Protein AF-A0A529HZI4-F1 (afdb_monomer_lite)

pLDDT: mean 88.05, std 11.91, range [46.12, 97.62]

Foldseek 3Di:
DDPVPDPFKAKAKWKWKFFQVVLDTHTDDDFFDADACVAPVPQHPHGHDGHHDDPCVVVPVVVSVVVSVVQVVVCVVVVHGMDTDMDMDMGGDDDVVRDTDPDPVPDGDPPDPDDDDFDQDDDPDDDPKDWDADPVRHGDDIDDDHDGGD

Structure (mmCIF, N/CA/C/O backbone):
data_AF-A0A529HZI4-F1
#
_entry.id   AF-A0A529HZI4-F1
#
loop_
_atom_site.group_PDB
_atom_site.id
_atom_site.type_symbol
_atom_site.label_atom_id
_atom_site.label_alt_id
_atom_site.label_comp_id
_atom_site.label_asym_id
_atom_site.label_entity_id
_atom_site.label_seq_id
_atom_site.pdbx_PDB_ins_code
_atom_site.Cartn_x
_atom_site.Cartn_y
_atom_site.Cartn_z
_atom_site.occupancy
_atom_site.B_iso_or_equiv
_atom_site.auth_seq_id
_atom_site.auth_comp_id
_atom_site.auth_asym_id
_atom_site.auth_atom_id
_atom_site.pdbx_PDB_model_num
ATOM 1 N N . TYR A 1 1 ? -3.452 -12.064 12.270 1.00 46.12 1 TYR A N 1
ATOM 2 C CA . TYR A 1 1 ? -4.113 -11.443 13.435 1.00 46.12 1 TYR A CA 1
ATOM 3 C C . TYR A 1 1 ? -3.145 -10.516 14.146 1.00 46.12 1 TYR A C 1
ATOM 5 O O . TYR A 1 1 ? -1.945 -10.777 14.118 1.00 46.12 1 TYR A O 1
ATOM 13 N N . MET A 1 2 ? -3.642 -9.409 14.696 1.00 54.19 2 MET A N 1
ATOM 14 C CA . MET A 1 2 ? -2.834 -8.474 15.484 1.00 54.19 2 MET A CA 1
ATOM 15 C C . MET A 1 2 ? -2.404 -9.139 16.802 1.00 54.19 2 MET A C 1
ATOM 17 O O . MET A 1 2 ? -3.103 -10.018 17.304 1.00 54.19 2 MET A O 1
ATOM 21 N N . ARG A 1 3 ? -1.257 -8.736 17.365 1.00 55.00 3 ARG A N 1
ATOM 22 C CA . ARG A 1 3 ? -0.766 -9.288 18.645 1.00 55.00 3 ARG A CA 1
ATOM 23 C C . ARG A 1 3 ? -1.668 -8.939 19.840 1.00 55.00 3 ARG A C 1
ATOM 25 O O . ARG A 1 3 ? -1.556 -9.587 20.870 1.00 55.00 3 ARG A O 1
ATOM 32 N N . ASP A 1 4 ? -2.556 -7.956 19.693 1.00 60.88 4 ASP A N 1
ATOM 33 C CA . ASP A 1 4 ? -3.530 -7.527 20.706 1.00 60.88 4 ASP A CA 1
ATOM 34 C C . ASP A 1 4 ? -4.852 -8.323 20.669 1.00 60.88 4 ASP A C 1
ATOM 36 O O . ASP A 1 4 ? -5.763 -8.026 21.436 1.00 60.88 4 ASP A O 1
ATOM 40 N N . GLY A 1 5 ? -4.992 -9.313 19.775 1.00 60.75 5 GLY A N 1
ATOM 41 C CA . GLY A 1 5 ? -6.238 -10.073 19.608 1.00 60.75 5 GLY A CA 1
ATOM 42 C C . GLY A 1 5 ? -7.373 -9.282 18.943 1.00 60.75 5 GLY A C 1
ATOM 43 O O . GLY A 1 5 ? -8.492 -9.783 18.841 1.00 60.75 5 GLY A O 1
ATOM 44 N N . GLY A 1 6 ? -7.103 -8.067 18.458 1.00 64.25 6 GLY A N 1
ATOM 45 C CA . GLY A 1 6 ? -8.088 -7.212 17.813 1.00 64.25 6 GLY A CA 1
ATOM 46 C C . GLY A 1 6 ? -8.629 -7.805 16.511 1.00 64.25 6 GLY A C 1
ATOM 47 O O . GLY A 1 6 ? -7.877 -8.196 15.615 1.00 64.25 6 GLY A O 1
ATOM 48 N N . THR A 1 7 ? -9.955 -7.816 16.374 1.00 69.81 7 THR A N 1
ATOM 49 C CA . THR A 1 7 ? -10.678 -8.251 15.163 1.00 69.81 7 THR A CA 1
ATOM 50 C C . THR A 1 7 ? -11.015 -7.089 14.223 1.00 69.81 7 THR A C 1
ATOM 52 O O . THR A 1 7 ? -11.727 -7.260 13.238 1.00 69.81 7 THR A O 1
ATOM 55 N N . TYR A 1 8 ? -10.478 -5.899 14.502 1.00 78.06 8 TYR A N 1
ATOM 56 C CA . TYR A 1 8 ? -10.779 -4.663 13.782 1.00 78.06 8 TYR A CA 1
ATOM 57 C C . TYR A 1 8 ? -9.953 -4.461 12.504 1.00 78.06 8 TYR A C 1
ATOM 59 O O . TYR A 1 8 ? -10.163 -3.469 11.815 1.00 78.06 8 TYR A O 1
ATOM 67 N N . ARG A 1 9 ? -9.003 -5.349 12.174 1.00 86.94 9 ARG A N 1
ATOM 68 C CA . ARG A 1 9 ? -8.109 -5.190 11.014 1.00 86.94 9 ARG A CA 1
ATOM 69 C C . ARG A 1 9 ? -8.049 -6.450 10.159 1.00 86.94 9 ARG A C 1
ATOM 71 O O . ARG A 1 9 ? -7.503 -7.470 10.574 1.00 86.94 9 ARG A O 1
ATOM 78 N N . TYR A 1 10 ? -8.526 -6.328 8.926 1.00 89.62 10 TYR A N 1
ATOM 79 C CA . TYR A 1 10 ? -8.443 -7.350 7.884 1.00 89.62 10 TYR A CA 1
ATOM 80 C C . TYR A 1 10 ? -7.394 -6.926 6.870 1.00 89.62 10 TYR A C 1
ATOM 82 O O . TYR A 1 10 ? -7.351 -5.754 6.500 1.00 89.62 10 TYR A O 1
ATOM 90 N N . ARG A 1 11 ? -6.536 -7.846 6.430 1.00 92.56 11 ARG A N 1
ATOM 91 C CA . ARG A 1 11 ? -5.505 -7.547 5.435 1.00 92.56 11 ARG A CA 1
ATOM 92 C C . ARG A 1 11 ? -5.086 -8.788 4.666 1.00 92.56 11 ARG A C 1
ATOM 94 O O . ARG A 1 11 ? -5.027 -9.873 5.241 1.00 92.56 11 ARG A O 1
ATOM 101 N N . ARG A 1 12 ? -4.736 -8.578 3.404 1.00 95.56 12 ARG A N 1
ATOM 102 C CA . ARG A 1 12 ? -4.026 -9.537 2.553 1.00 95.56 12 ARG A CA 1
ATOM 103 C C . ARG A 1 12 ? -2.672 -8.943 2.155 1.00 95.56 12 ARG A C 1
ATOM 105 O O . ARG A 1 12 ? -2.380 -7.783 2.467 1.00 95.56 12 ARG A O 1
ATOM 112 N N . TYR A 1 13 ? -1.819 -9.745 1.539 1.00 96.44 13 TYR A N 1
ATOM 113 C CA . TYR A 1 13 ? -0.520 -9.304 1.040 1.00 96.44 13 TYR A CA 1
ATOM 114 C C . TYR A 1 13 ? -0.080 -10.150 -0.142 1.00 96.44 13 TYR A C 1
ATOM 116 O O . TYR A 1 13 ? -0.113 -11.371 -0.058 1.00 96.44 13 TYR A O 1
ATOM 124 N N . SER A 1 14 ? 0.416 -9.504 -1.187 1.00 97.38 14 SER A N 1
ATOM 125 C CA . SER A 1 14 ? 1.261 -10.151 -2.189 1.00 97.38 14 SER A CA 1
ATOM 126 C C . SER A 1 14 ? 2.292 -9.153 -2.698 1.00 97.38 14 SER A C 1
ATOM 128 O O . SER A 1 14 ? 2.132 -7.938 -2.531 1.00 97.38 14 SER A O 1
ATOM 130 N N . ALA A 1 15 ? 3.360 -9.677 -3.291 1.00 97.31 15 ALA A N 1
ATOM 131 C CA . ALA A 1 15 ? 4.426 -8.876 -3.864 1.00 97.31 15 ALA A CA 1
ATOM 132 C C . ALA A 1 15 ? 4.487 -9.057 -5.380 1.00 97.31 15 ALA A C 1
ATOM 134 O O . ALA A 1 15 ? 4.175 -10.131 -5.893 1.00 97.31 15 ALA A O 1
ATOM 135 N N . PHE A 1 16 ? 4.908 -8.009 -6.073 1.00 97.56 16 PHE A N 1
ATOM 136 C CA . PHE A 1 16 ? 5.107 -7.991 -7.513 1.00 97.56 16 PHE A CA 1
ATOM 137 C C . PHE A 1 16 ? 6.501 -7.461 -7.831 1.00 97.56 16 PHE A C 1
ATOM 139 O O . PHE A 1 16 ? 7.041 -6.628 -7.103 1.00 97.56 16 PHE A O 1
ATOM 146 N N . GLU A 1 17 ? 7.058 -7.913 -8.942 1.00 97.25 17 GLU A N 1
ATOM 147 C CA . GLU A 1 17 ? 8.132 -7.214 -9.636 1.00 97.25 17 GLU A CA 1
ATOM 148 C C . GLU A 1 17 ? 7.551 -6.413 -10.793 1.00 97.25 17 GLU A C 1
ATOM 150 O O . GLU A 1 17 ? 6.618 -6.855 -11.463 1.00 97.25 17 GLU A O 1
ATOM 155 N N . TYR A 1 18 ? 8.118 -5.242 -11.035 1.00 96.69 18 TYR A N 1
ATOM 156 C CA . TYR A 1 18 ? 7.789 -4.406 -12.178 1.00 96.69 18 TYR A CA 1
ATOM 157 C C . TYR A 1 18 ? 9.079 -3.901 -12.819 1.00 96.69 18 TYR A C 1
ATOM 159 O O . TYR A 1 18 ? 9.988 -3.474 -12.109 1.00 96.69 18 TYR A O 1
ATOM 167 N N . ASP A 1 19 ? 9.147 -3.949 -14.147 1.00 95.19 19 ASP A N 1
ATOM 168 C CA . ASP A 1 19 ? 10.189 -3.306 -14.952 1.00 95.19 19 ASP A CA 1
ATOM 169 C C . ASP A 1 19 ? 9.493 -2.372 -15.946 1.00 95.19 19 ASP A C 1
ATOM 171 O O . ASP A 1 19 ? 8.684 -2.827 -16.758 1.00 95.19 19 ASP A O 1
ATOM 175 N N . ALA A 1 20 ? 9.784 -1.072 -15.872 1.00 93.25 20 ALA A N 1
ATOM 176 C CA . ALA A 1 20 ? 9.154 -0.059 -16.716 1.00 93.25 20 ALA A CA 1
ATOM 177 C C . ALA A 1 20 ? 9.474 -0.233 -18.208 1.00 93.25 20 ALA A C 1
ATOM 179 O O . ALA A 1 20 ? 8.711 0.244 -19.045 1.00 93.25 20 ALA A O 1
ATOM 180 N N . THR A 1 21 ? 10.561 -0.936 -18.540 1.00 91.06 21 THR A N 1
ATOM 181 C CA . THR A 1 21 ? 10.926 -1.269 -19.925 1.00 91.06 21 THR A CA 1
ATOM 182 C C . THR A 1 21 ? 9.908 -2.220 -20.545 1.00 91.06 21 THR A C 1
ATOM 184 O O . THR A 1 21 ? 9.515 -2.046 -21.696 1.00 91.06 21 THR A O 1
ATOM 187 N N . ASP A 1 22 ? 9.465 -3.209 -19.764 1.00 90.94 22 ASP A N 1
ATOM 188 C CA . ASP A 1 22 ? 8.485 -4.207 -20.194 1.00 90.94 22 ASP A CA 1
ATOM 189 C C . ASP A 1 22 ? 7.047 -3.731 -19.935 1.00 90.94 22 ASP A C 1
ATOM 191 O O . ASP A 1 22 ? 6.118 -4.179 -20.602 1.00 90.94 22 ASP A O 1
ATOM 195 N N . GLY A 1 23 ? 6.854 -2.857 -18.939 1.00 90.31 23 GLY A N 1
ATOM 196 C CA . GLY A 1 23 ? 5.546 -2.370 -18.496 1.00 90.31 23 GLY A CA 1
ATOM 197 C C . GLY A 1 23 ? 4.677 -3.443 -17.831 1.00 90.31 23 GLY A C 1
ATOM 198 O O . GLY A 1 23 ? 3.469 -3.262 -17.716 1.00 90.31 23 GLY A O 1
ATOM 199 N N . ILE A 1 24 ? 5.266 -4.570 -17.416 1.00 90.50 24 ILE A N 1
ATOM 200 C CA . ILE A 1 24 ? 4.541 -5.746 -16.917 1.00 90.50 24 ILE A CA 1
ATOM 201 C C . ILE A 1 24 ? 4.761 -5.919 -15.415 1.00 90.50 24 ILE A C 1
ATOM 203 O O . ILE A 1 24 ? 5.897 -5.957 -14.937 1.00 90.50 24 ILE A O 1
ATOM 207 N N . PHE A 1 25 ? 3.664 -6.126 -14.685 1.00 95.19 25 PHE A N 1
ATOM 208 C CA . PHE A 1 25 ? 3.682 -6.574 -13.294 1.00 95.19 25 PHE A CA 1
ATOM 209 C C . PHE A 1 25 ? 3.752 -8.101 -13.230 1.00 95.19 25 PHE A C 1
ATOM 211 O O . PHE A 1 25 ? 2.884 -8.802 -13.749 1.00 95.19 25 PHE A O 1
ATOM 218 N N . ARG A 1 26 ? 4.773 -8.635 -12.561 1.00 96.56 26 ARG A N 1
ATOM 219 C CA .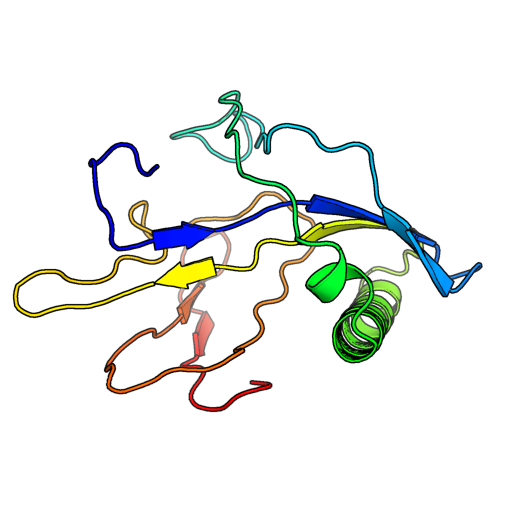 ARG A 1 26 ? 4.965 -10.073 -12.344 1.00 96.56 26 ARG A CA 1
ATOM 220 C C . ARG A 1 26 ? 4.683 -10.406 -10.886 1.00 96.56 26 ARG A C 1
ATOM 222 O O . ARG A 1 26 ? 5.408 -9.956 -10.005 1.00 96.56 26 ARG A O 1
ATOM 229 N N . LEU A 1 27 ? 3.636 -11.188 -10.622 1.00 97.44 27 LEU A N 1
ATOM 230 C CA . LEU A 1 27 ? 3.336 -11.676 -9.274 1.00 97.44 27 LEU A CA 1
ATOM 231 C C . LEU A 1 27 ? 4.473 -12.584 -8.784 1.00 97.44 27 LEU A C 1
ATOM 233 O O . LEU A 1 27 ? 4.828 -13.560 -9.446 1.00 97.44 27 LEU A O 1
ATOM 237 N N . LEU A 1 28 ? 5.022 -12.279 -7.612 1.00 97.56 28 LEU A N 1
ATOM 238 C CA . LEU A 1 28 ? 6.038 -13.104 -6.968 1.00 97.56 28 LEU A CA 1
ATOM 239 C C . LEU A 1 28 ? 5.407 -14.274 -6.199 1.00 97.56 28 LEU A C 1
ATOM 241 O O . LEU A 1 28 ? 4.270 -14.158 -5.727 1.00 97.56 28 LEU A O 1
ATOM 245 N N . PRO A 1 29 ? 6.149 -15.382 -5.989 1.00 96.75 29 PRO A N 1
ATOM 246 C CA . PRO A 1 29 ? 5.727 -16.440 -5.081 1.00 96.75 29 PRO A CA 1
ATOM 247 C C . PRO A 1 29 ? 5.345 -15.870 -3.714 1.00 96.75 29 PRO A C 1
ATOM 249 O O . PRO A 1 29 ? 6.082 -15.069 -3.133 1.00 96.75 29 PRO A O 1
ATOM 252 N N . HIS A 1 30 ? 4.188 -16.289 -3.196 1.00 96.25 30 HIS A N 1
ATOM 253 C CA . HIS A 1 30 ? 3.704 -15.779 -1.918 1.00 96.25 30 HIS A CA 1
ATOM 254 C C . HIS A 1 30 ? 4.686 -16.117 -0.798 1.00 96.25 30 HIS A C 1
ATOM 256 O O . HIS A 1 30 ? 5.078 -17.271 -0.615 1.00 96.25 30 HIS A O 1
ATOM 262 N N . ALA A 1 31 ? 5.059 -15.101 -0.031 1.00 92.00 31 ALA A N 1
ATOM 263 C CA . ALA A 1 31 ? 6.012 -15.213 1.057 1.00 92.00 31 ALA A CA 1
ATOM 264 C C . ALA A 1 31 ? 5.530 -14.398 2.264 1.00 92.00 31 ALA A C 1
ATOM 266 O O . ALA A 1 31 ? 4.727 -13.472 2.115 1.00 92.00 31 ALA A O 1
ATOM 267 N N . PRO A 1 32 ? 6.010 -14.707 3.478 1.00 89.50 32 PRO A N 1
ATOM 268 C CA . PRO A 1 32 ? 5.736 -13.873 4.637 1.00 89.50 32 PRO A CA 1
ATOM 269 C C . PRO A 1 32 ? 6.266 -12.456 4.418 1.00 89.50 32 PRO A C 1
ATOM 271 O O . PRO A 1 32 ? 7.328 -12.260 3.830 1.00 89.50 32 PRO A O 1
ATOM 274 N N . TYR A 1 33 ? 5.550 -11.467 4.940 1.00 86.12 33 TYR A N 1
ATOM 275 C CA . TYR A 1 33 ? 6.043 -10.099 4.969 1.00 86.12 33 TYR A CA 1
ATOM 276 C C . TYR A 1 33 ? 7.044 -9.939 6.116 1.00 86.12 33 TYR A C 1
ATOM 278 O O . TYR A 1 33 ? 6.716 -10.207 7.276 1.00 86.12 33 TYR A O 1
ATOM 286 N N . GLU A 1 34 ? 8.250 -9.484 5.799 1.00 80.38 34 GLU A N 1
ATOM 287 C CA . GLU A 1 34 ? 9.327 -9.277 6.760 1.00 80.38 34 GLU A CA 1
ATOM 288 C C . GLU A 1 34 ? 9.911 -7.872 6.587 1.00 80.38 34 GLU A C 1
ATOM 290 O O . GLU A 1 34 ? 10.275 -7.464 5.486 1.00 80.38 34 GLU A O 1
ATOM 295 N N . GLN A 1 35 ? 9.995 -7.134 7.691 1.00 69.38 35 GLN A N 1
ATOM 296 C CA . GLN A 1 35 ? 10.788 -5.909 7.786 1.00 69.38 35 GLN A CA 1
ATOM 297 C C . GLN A 1 35 ? 12.061 -6.242 8.560 1.00 69.38 35 GLN A C 1
ATOM 299 O O . GLN A 1 35 ? 12.008 -6.974 9.556 1.00 69.38 35 GLN A O 1
ATOM 304 N N . SER A 1 36 ? 13.206 -5.714 8.130 1.00 64.94 36 SER A N 1
ATOM 305 C CA . SER A 1 36 ? 14.460 -5.916 8.857 1.00 64.94 36 SER A CA 1
ATOM 306 C C . SER A 1 36 ? 14.386 -5.295 10.260 1.00 64.94 36 SER A C 1
ATOM 308 O O . SER A 1 36 ? 13.627 -4.356 10.519 1.00 64.94 36 SER A O 1
ATOM 310 N N . LYS A 1 37 ? 15.217 -5.795 11.183 1.00 62.25 37 LYS A N 1
ATOM 311 C CA . LYS A 1 37 ? 15.379 -5.197 12.523 1.00 62.25 37 LYS A CA 1
ATOM 312 C C . LYS A 1 37 ? 15.885 -3.757 12.490 1.00 62.25 37 LYS A C 1
ATOM 314 O O . LYS A 1 37 ? 15.534 -2.997 13.381 1.00 62.25 37 LYS A O 1
ATOM 319 N N . SER A 1 38 ? 16.666 -3.393 11.471 1.00 61.59 38 SER A N 1
ATOM 320 C CA . SER A 1 38 ? 17.150 -2.021 11.282 1.00 61.59 38 SER A CA 1
ATOM 321 C C . SER A 1 38 ? 16.040 -1.039 10.899 1.00 61.59 38 SER A C 1
ATOM 323 O O . SER A 1 38 ? 16.172 0.149 11.160 1.00 61.59 38 SER A O 1
ATOM 325 N N . VAL A 1 39 ? 14.947 -1.531 10.308 1.00 59.91 39 VAL A N 1
ATOM 326 C CA . VAL A 1 39 ? 13.792 -0.726 9.889 1.00 59.91 39 VAL A CA 1
ATOM 327 C C . VAL A 1 39 ? 12.727 -0.680 10.981 1.00 59.91 39 VAL A C 1
ATOM 329 O O . VAL A 1 39 ? 12.266 0.391 11.365 1.00 59.91 39 VAL A O 1
ATOM 332 N N . ASN A 1 40 ? 12.327 -1.842 11.501 1.00 60.53 40 ASN A N 1
ATOM 333 C CA . ASN A 1 40 ? 11.272 -1.944 12.502 1.00 60.53 40 ASN A CA 1
ATOM 334 C C . ASN A 1 40 ? 11.869 -2.422 13.827 1.00 60.53 40 ASN A C 1
ATOM 336 O O . ASN A 1 40 ? 11.928 -3.620 14.091 1.00 60.53 40 ASN A O 1
ATOM 340 N N . HIS A 1 41 ? 12.295 -1.496 14.685 1.00 57.12 41 HIS A N 1
ATOM 341 C CA . HIS A 1 41 ? 12.896 -1.855 15.976 1.00 57.12 41 HIS A CA 1
ATOM 342 C C . HIS A 1 41 ? 11.949 -2.661 16.887 1.00 57.12 41 HIS A C 1
ATOM 344 O O . HIS A 1 41 ? 12.412 -3.478 17.679 1.00 57.12 41 HIS A O 1
ATOM 350 N N . LEU A 1 42 ? 10.627 -2.479 16.758 1.00 56.31 42 LEU A N 1
ATOM 351 C CA . LEU A 1 42 ? 9.628 -3.164 17.588 1.00 56.31 42 LEU A CA 1
ATOM 352 C C . LEU A 1 42 ? 9.288 -4.578 17.089 1.00 56.31 42 LEU A C 1
ATOM 354 O O . LEU A 1 42 ? 8.942 -5.449 17.886 1.00 56.31 42 LEU A O 1
ATOM 358 N N . ASN A 1 43 ? 9.341 -4.820 15.776 1.00 56.31 43 ASN A N 1
ATOM 359 C CA . ASN A 1 43 ? 8.847 -6.059 15.160 1.00 56.31 43 ASN A CA 1
ATOM 360 C C . ASN A 1 43 ? 9.745 -6.639 14.054 1.00 56.31 43 ASN A C 1
ATOM 362 O O . ASN A 1 43 ? 9.315 -7.541 13.338 1.00 56.31 43 ASN A O 1
ATOM 366 N N . GLY A 1 44 ? 10.954 -6.128 13.861 1.00 61.19 44 GLY A N 1
ATOM 367 C CA . GLY A 1 44 ? 11.820 -6.540 12.764 1.00 61.19 44 GLY A CA 1
ATOM 368 C C . GLY A 1 44 ? 12.404 -7.941 12.950 1.00 61.19 44 GLY A C 1
ATOM 369 O O . GLY A 1 44 ? 12.593 -8.427 14.069 1.00 61.19 44 GLY A O 1
ATOM 370 N N . GLY A 1 45 ? 12.660 -8.618 11.830 1.00 66.50 45 GLY A N 1
ATOM 371 C CA . GLY A 1 45 ? 13.021 -10.040 11.791 1.00 66.50 45 GLY A CA 1
ATOM 372 C C . GLY A 1 45 ? 11.861 -10.987 12.130 1.00 66.50 45 GLY A C 1
ATOM 373 O O . GLY A 1 45 ? 12.062 -12.194 12.242 1.00 66.50 45 GLY A O 1
ATOM 374 N N . PHE A 1 46 ? 10.647 -10.459 12.326 1.00 74.00 46 PHE A N 1
ATOM 375 C CA . PHE A 1 46 ? 9.444 -11.261 12.510 1.00 74.00 46 PHE A CA 1
ATOM 376 C C . PHE A 1 46 ? 8.726 -11.448 11.175 1.00 74.00 46 PHE A C 1
ATOM 378 O O . PHE A 1 46 ? 8.283 -10.482 10.549 1.00 74.00 46 PHE A O 1
ATOM 385 N N . LYS A 1 47 ? 8.542 -12.707 10.779 1.00 81.75 47 LYS A N 1
ATOM 386 C CA . LYS A 1 47 ? 7.783 -13.076 9.585 1.00 81.75 47 LYS A CA 1
ATOM 387 C C . LYS A 1 47 ? 6.289 -12.953 9.856 1.00 81.75 47 LYS A C 1
ATOM 389 O O . LYS A 1 47 ? 5.715 -13.707 10.642 1.00 81.75 47 LYS A O 1
ATOM 394 N N . ARG A 1 48 ? 5.644 -11.984 9.209 1.00 84.75 48 ARG A N 1
ATOM 395 C CA . ARG A 1 48 ? 4.194 -11.789 9.274 1.00 84.75 48 ARG A CA 1
ATOM 396 C C . ARG A 1 48 ? 3.540 -12.569 8.140 1.00 84.75 48 ARG A C 1
ATOM 398 O O . ARG A 1 48 ? 3.672 -12.218 6.971 1.00 84.75 48 ARG A O 1
ATOM 405 N N . HIS A 1 49 ? 2.824 -13.626 8.500 1.00 88.75 49 HIS A N 1
ATOM 406 C CA . HIS A 1 49 ? 2.047 -14.412 7.552 1.00 88.75 49 HIS A CA 1
ATOM 407 C C . HIS A 1 49 ? 0.683 -13.749 7.342 1.00 88.75 49 HIS A C 1
ATOM 409 O O . HIS A 1 49 ? -0.089 -13.568 8.287 1.00 88.75 49 HIS A O 1
ATOM 415 N N . PHE A 1 50 ? 0.414 -13.365 6.100 1.00 91.31 50 PHE A N 1
ATOM 416 C CA . PHE A 1 50 ? -0.878 -12.865 5.646 1.00 91.31 50 PHE A CA 1
ATOM 417 C C . PHE A 1 50 ? -1.383 -13.765 4.529 1.00 91.31 50 PHE A C 1
ATOM 419 O O . PHE A 1 50 ? -0.587 -14.391 3.829 1.00 91.31 50 PHE A O 1
ATOM 426 N N . GLU A 1 51 ? -2.696 -13.794 4.350 1.00 94.56 51 GLU A N 1
ATOM 427 C CA . GLU A 1 51 ? -3.296 -14.438 3.190 1.00 94.56 51 GLU A CA 1
ATOM 428 C C . GLU A 1 51 ? -2.875 -13.712 1.896 1.00 94.56 51 GLU A C 1
ATOM 430 O O . GLU A 1 51 ? -2.755 -12.476 1.915 1.00 94.56 51 GLU A O 1
ATOM 435 N N . PRO A 1 52 ? -2.664 -14.439 0.782 1.00 97.06 52 PRO A N 1
ATOM 436 C CA . PRO A 1 52 ? -2.358 -13.835 -0.511 1.00 97.06 52 PRO A CA 1
ATOM 437 C C . PRO A 1 52 ? -3.520 -12.970 -1.007 1.00 97.06 52 PRO A C 1
ATOM 439 O O . PRO A 1 52 ? -4.651 -13.085 -0.519 1.00 97.06 52 PRO A O 1
ATOM 442 N N . LEU A 1 53 ? -3.260 -12.094 -1.977 1.00 97.62 53 LEU A N 1
ATOM 443 C CA . LEU A 1 53 ? -4.330 -11.436 -2.727 1.00 97.62 53 LEU A CA 1
ATOM 444 C C . LEU A 1 53 ? -5.180 -12.485 -3.463 1.00 97.62 53 LEU A C 1
ATOM 446 O O . LEU A 1 53 ? -4.691 -13.545 -3.845 1.00 97.62 53 LEU A O 1
ATOM 450 N N . GLU A 1 54 ? -6.466 -12.196 -3.638 1.00 97.44 54 GLU A N 1
ATOM 451 C CA . GLU A 1 54 ? -7.357 -13.046 -4.435 1.00 97.44 54 GLU A CA 1
ATOM 452 C C . GLU A 1 54 ? -7.103 -12.806 -5.925 1.00 97.44 54 GLU A C 1
ATOM 454 O O . GLU A 1 54 ? -6.878 -11.664 -6.325 1.00 97.44 54 GLU A O 1
ATOM 459 N N . ASN A 1 55 ? -7.198 -13.848 -6.756 1.00 96.81 55 ASN A N 1
ATOM 460 C CA . ASN A 1 55 ? -6.982 -13.716 -8.203 1.00 96.81 55 ASN A CA 1
ATOM 461 C C . ASN A 1 55 ? -7.903 -12.657 -8.820 1.00 96.81 55 ASN A C 1
ATOM 463 O O . ASN A 1 55 ? -7.442 -11.805 -9.562 1.00 96.81 55 ASN A O 1
ATOM 467 N N . SER A 1 56 ? -9.171 -12.599 -8.406 1.00 96.81 56 SER A N 1
ATOM 468 C CA . SER A 1 56 ? -10.113 -11.569 -8.864 1.00 96.81 56 SER A CA 1
ATOM 469 C C . SER A 1 56 ? -9.689 -10.136 -8.531 1.00 96.81 56 SER A C 1
ATOM 471 O O . SER A 1 56 ? -10.131 -9.212 -9.205 1.00 96.81 56 SER A O 1
ATOM 473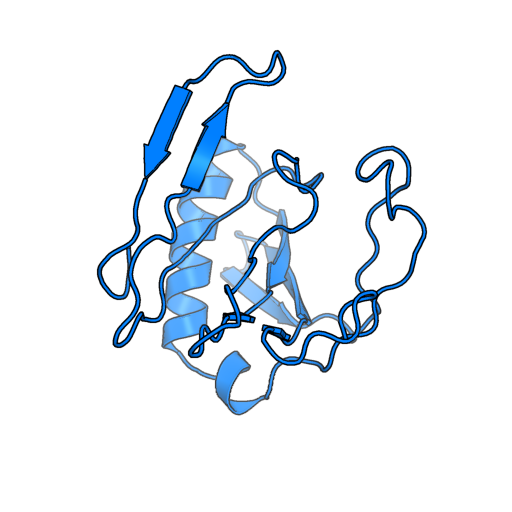 N N . PHE A 1 57 ? -8.877 -9.930 -7.490 1.00 96.06 57 PHE A N 1
ATOM 474 C CA . PHE A 1 57 ? -8.298 -8.626 -7.164 1.00 96.06 57 PHE A CA 1
ATOM 475 C C . PHE A 1 57 ? -7.071 -8.341 -8.035 1.00 96.06 57 PHE A C 1
ATOM 477 O O . PHE A 1 57 ? -6.935 -7.231 -8.541 1.00 96.06 57 PHE A O 1
ATOM 484 N N . ILE A 1 58 ? -6.200 -9.341 -8.208 1.00 96.56 58 ILE A N 1
ATOM 485 C CA . ILE A 1 58 ? -4.972 -9.248 -9.012 1.00 96.56 58 ILE A CA 1
ATOM 486 C C . ILE A 1 58 ? -5.309 -8.981 -10.484 1.00 96.56 58 ILE A C 1
ATOM 488 O O . ILE A 1 58 ? -4.753 -8.068 -11.083 1.00 96.56 58 ILE A O 1
ATOM 492 N N . ASP A 1 59 ? -6.263 -9.732 -11.027 1.00 95.56 59 ASP A N 1
ATOM 493 C CA . ASP A 1 59 ? -6.667 -9.695 -12.435 1.00 95.56 59 ASP A CA 1
ATOM 494 C C . ASP A 1 59 ? -7.578 -8.496 -12.754 1.00 95.56 59 ASP A C 1
ATOM 496 O O . ASP A 1 59 ? -8.024 -8.316 -13.889 1.00 95.56 59 ASP A O 1
ATOM 500 N N . HIS A 1 60 ? -7.908 -7.667 -11.756 1.00 96.19 60 HIS A N 1
ATOM 501 C CA . HIS A 1 60 ? -8.810 -6.545 -11.960 1.00 96.19 60 HIS A CA 1
ATOM 502 C C . HIS A 1 60 ? -8.094 -5.396 -12.695 1.00 96.19 60 HIS A C 1
ATOM 504 O O . HIS A 1 60 ? -7.130 -4.836 -12.167 1.00 96.19 60 HIS A O 1
ATOM 510 N N . PRO A 1 61 ? -8.607 -4.913 -13.842 1.00 95.00 61 PRO A N 1
ATOM 511 C CA . PRO A 1 61 ? -7.899 -3.939 -14.684 1.00 95.00 61 PRO A CA 1
ATOM 512 C C . PRO A 1 61 ? -7.677 -2.576 -14.012 1.00 95.00 61 PRO A C 1
ATOM 514 O O . PRO A 1 61 ? -6.810 -1.803 -14.411 1.00 95.00 61 PRO A O 1
ATOM 517 N N . VAL A 1 62 ? -8.471 -2.241 -12.991 1.00 94.31 62 VAL A N 1
ATOM 518 C CA . VAL A 1 62 ? -8.261 -1.012 -12.205 1.00 94.31 62 VAL A CA 1
ATOM 519 C C . VAL A 1 62 ? -6.996 -1.101 -11.350 1.00 94.31 62 VAL A C 1
ATOM 521 O O . VAL A 1 62 ? -6.311 -0.092 -11.218 1.00 94.31 62 VAL A O 1
ATOM 524 N N . LEU A 1 63 ? -6.649 -2.282 -10.821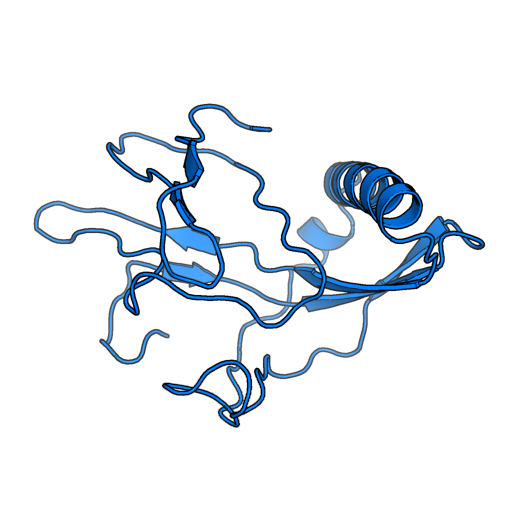 1.00 94.94 63 LEU A N 1
ATOM 525 C CA . LEU A 1 63 ? -5.427 -2.445 -10.034 1.00 94.94 63 LEU A CA 1
ATOM 526 C C . LEU A 1 63 ? -4.202 -2.132 -10.894 1.00 94.94 63 LEU A C 1
ATOM 528 O O . LEU A 1 63 ? -3.381 -1.305 -10.509 1.00 94.94 63 LEU A O 1
ATOM 532 N N . GLU A 1 64 ? -4.126 -2.725 -12.085 1.00 93.38 64 GLU A N 1
ATOM 533 C CA . GLU A 1 64 ? -3.035 -2.492 -13.033 1.00 93.38 64 GLU A CA 1
ATOM 534 C C . GLU A 1 64 ? -2.899 -1.006 -13.393 1.00 93.38 64 GLU A C 1
ATOM 536 O O . GLU A 1 64 ? -1.797 -0.459 -13.364 1.00 93.38 64 GLU A O 1
ATOM 541 N N . LYS A 1 65 ? -4.016 -0.313 -13.656 1.00 94.81 65 LYS A N 1
ATOM 542 C CA . LYS A 1 65 ? -4.006 1.129 -13.958 1.00 94.81 65 LYS A CA 1
ATOM 543 C C . LYS A 1 65 ? -3.495 1.974 -12.793 1.00 94.81 65 LYS A C 1
ATOM 545 O O . LYS A 1 65 ? -2.707 2.891 -13.017 1.00 94.81 65 LYS A O 1
ATOM 550 N N . ILE A 1 66 ? -3.924 1.668 -11.568 1.00 95.31 66 ILE A N 1
ATOM 551 C CA . ILE A 1 66 ? -3.467 2.365 -10.359 1.00 95.31 66 ILE A CA 1
ATOM 552 C C . ILE A 1 66 ? -1.962 2.153 -10.172 1.00 95.31 66 ILE A C 1
ATOM 554 O O . ILE A 1 66 ? -1.218 3.123 -10.021 1.00 95.31 66 ILE A O 1
ATOM 558 N N . LEU A 1 67 ? -1.500 0.901 -10.234 1.00 96.00 67 LEU A N 1
ATOM 559 C CA . LEU A 1 67 ? -0.084 0.574 -10.064 1.00 96.00 67 LEU A CA 1
ATOM 560 C C . LEU A 1 67 ? 0.777 1.217 -11.153 1.00 96.00 67 LEU A C 1
ATOM 562 O O . LEU A 1 67 ?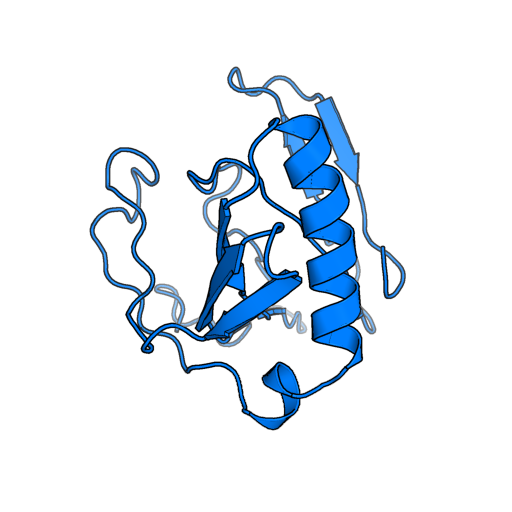 1.805 1.805 -10.837 1.00 96.00 67 LEU A O 1
ATOM 566 N N . THR A 1 68 ? 0.333 1.185 -12.410 1.00 95.25 68 THR A N 1
ATOM 567 C CA . THR A 1 68 ? 1.033 1.837 -13.529 1.00 95.25 68 THR A CA 1
ATOM 568 C C . THR A 1 68 ? 1.168 3.340 -13.299 1.00 95.25 68 THR A C 1
ATOM 570 O O . THR A 1 68 ? 2.241 3.904 -13.511 1.00 95.25 68 THR A O 1
ATOM 573 N N . GLY A 1 69 ? 0.100 3.997 -12.830 1.00 95.62 69 GLY A N 1
ATOM 574 C CA . GLY A 1 69 ? 0.112 5.424 -12.511 1.00 95.62 69 GLY A CA 1
ATOM 575 C C . GLY A 1 69 ? 1.151 5.776 -11.446 1.00 95.62 69 GLY A C 1
ATOM 576 O O . GLY A 1 69 ? 1.975 6.664 -11.667 1.00 95.62 69 GLY A O 1
ATOM 577 N N . PHE A 1 70 ? 1.162 5.040 -10.331 1.00 96.56 70 PHE A N 1
ATOM 578 C CA . PHE A 1 70 ? 2.159 5.235 -9.277 1.00 96.56 70 PHE A CA 1
ATOM 579 C C . PHE A 1 70 ? 3.574 4.922 -9.759 1.00 96.56 70 PHE A C 1
ATOM 581 O O . PHE A 1 70 ? 4.465 5.748 -9.579 1.00 96.56 70 PHE A O 1
ATOM 588 N N . CYS A 1 71 ? 3.791 3.784 -10.421 1.00 96.31 71 CYS A N 1
ATOM 589 C CA . CYS A 1 71 ? 5.107 3.414 -10.934 1.00 96.31 71 CYS A CA 1
ATOM 590 C C . CYS A 1 71 ? 5.657 4.464 -11.899 1.00 96.31 71 CYS A C 1
ATOM 592 O O . CYS A 1 71 ? 6.833 4.784 -11.802 1.00 96.31 71 CYS A O 1
ATOM 594 N N . ARG A 1 72 ? 4.831 5.075 -12.759 1.00 95.44 72 ARG A N 1
ATOM 595 C CA . ARG A 1 72 ? 5.291 6.158 -13.642 1.00 95.44 72 ARG A CA 1
ATOM 596 C C . ARG A 1 72 ? 5.851 7.345 -12.854 1.00 95.44 72 ARG A C 1
ATOM 598 O O . ARG A 1 72 ? 6.936 7.820 -13.169 1.00 95.44 72 ARG A O 1
ATOM 605 N N . ILE A 1 73 ? 5.123 7.797 -11.830 1.00 96.44 73 ILE A N 1
ATOM 606 C CA . ILE A 1 73 ? 5.537 8.917 -10.968 1.00 96.44 73 ILE A CA 1
ATOM 607 C C . ILE A 1 73 ? 6.826 8.563 -10.217 1.00 96.44 73 ILE A C 1
ATOM 609 O O . ILE A 1 73 ? 7.758 9.362 -10.162 1.00 96.44 73 ILE A O 1
ATOM 613 N N . LEU A 1 74 ? 6.893 7.354 -9.656 1.00 96.06 74 LEU A N 1
ATOM 614 C CA . LEU A 1 74 ? 8.033 6.910 -8.858 1.00 96.06 74 LEU A CA 1
ATOM 615 C C . LEU A 1 74 ? 9.282 6.655 -9.708 1.00 96.06 74 LEU A C 1
ATOM 617 O O . LEU A 1 74 ? 10.376 7.017 -9.280 1.00 96.06 74 LEU A O 1
ATOM 621 N N . CYS A 1 75 ? 9.140 6.102 -10.918 1.00 95.81 75 CYS A N 1
ATOM 622 C CA . CYS A 1 75 ? 10.256 5.941 -11.851 1.00 95.81 75 CYS A CA 1
ATOM 623 C C . CYS A 1 75 ? 10.883 7.290 -12.202 1.00 95.81 75 CYS A C 1
ATOM 625 O O . CYS A 1 75 ? 12.105 7.431 -12.168 1.00 95.81 75 CYS A O 1
ATOM 627 N N . GLU A 1 76 ? 10.049 8.292 -12.497 1.00 95.44 76 GLU A N 1
ATOM 628 C CA . GLU A 1 76 ? 10.507 9.647 -12.802 1.00 95.44 76 GLU A CA 1
ATOM 629 C C . GLU A 1 76 ? 11.227 10.276 -11.601 1.00 95.44 76 GLU A C 1
ATOM 631 O O . GLU A 1 76 ? 12.351 10.761 -11.739 1.00 95.44 76 GLU A O 1
ATOM 636 N N . ALA A 1 77 ? 10.623 10.202 -10.411 1.00 96.06 77 ALA A N 1
ATOM 637 C CA . ALA A 1 77 ? 11.184 10.777 -9.192 1.00 96.06 77 ALA A CA 1
ATOM 638 C C . ALA A 1 77 ? 12.511 10.119 -8.772 1.00 96.06 77 ALA A C 1
ATOM 640 O O . ALA A 1 77 ? 13.448 10.811 -8.371 1.00 96.06 77 ALA A O 1
ATOM 641 N N . ALA A 1 78 ? 12.607 8.791 -8.870 1.00 95.81 78 ALA A N 1
ATOM 642 C CA . ALA A 1 78 ? 13.776 8.027 -8.436 1.00 95.81 78 ALA A CA 1
ATOM 643 C C . ALA A 1 78 ? 14.852 7.873 -9.520 1.00 95.81 78 ALA A C 1
ATOM 645 O O . ALA A 1 78 ? 15.974 7.470 -9.211 1.00 95.81 78 ALA A O 1
ATOM 646 N N . ARG A 1 79 ? 14.517 8.159 -10.788 1.00 95.38 79 ARG A N 1
ATOM 647 C CA . ARG A 1 79 ? 15.331 7.817 -11.969 1.00 95.38 79 ARG A CA 1
ATOM 648 C C . ARG A 1 79 ? 15.703 6.327 -11.979 1.00 95.38 79 ARG A C 1
ATOM 650 O O . ARG A 1 79 ? 16.857 5.964 -12.208 1.00 95.38 79 ARG A O 1
ATOM 657 N N . HIS A 1 80 ? 14.718 5.482 -11.677 1.00 94.06 80 HIS A N 1
ATOM 658 C CA . HIS A 1 80 ? 14.872 4.039 -11.516 1.00 94.06 80 HIS A CA 1
ATOM 659 C C . HIS A 1 80 ? 13.655 3.291 -12.064 1.00 94.06 80 HIS A C 1
ATOM 661 O O . HIS A 1 80 ? 12.525 3.637 -11.740 1.00 94.06 80 HIS A O 1
ATOM 667 N N . ASP A 1 81 ? 13.879 2.235 -12.847 1.00 95.38 81 ASP A N 1
ATOM 668 C CA . ASP A 1 81 ? 12.815 1.599 -13.637 1.00 95.38 81 ASP A CA 1
ATOM 669 C C . ASP A 1 81 ? 12.330 0.251 -13.092 1.00 95.38 81 ASP A C 1
ATOM 671 O O . ASP A 1 81 ? 11.395 -0.331 -13.641 1.00 95.38 81 ASP A O 1
ATOM 675 N N . ARG A 1 82 ? 12.944 -0.265 -12.021 1.00 95.81 82 ARG A N 1
ATOM 676 C CA . ARG A 1 82 ? 12.633 -1.591 -11.471 1.00 95.81 82 ARG A CA 1
ATOM 677 C C . ARG A 1 82 ? 12.101 -1.502 -10.054 1.00 95.81 82 ARG A C 1
ATOM 679 O O . ARG A 1 82 ? 12.720 -0.914 -9.182 1.00 95.81 82 ARG A O 1
ATOM 686 N N . TRP A 1 83 ? 10.974 -2.144 -9.785 1.00 96.62 83 TRP A N 1
ATOM 687 C CA . TRP A 1 83 ? 10.332 -2.048 -8.478 1.00 96.62 83 TRP A CA 1
ATOM 688 C C . TRP A 1 83 ? 9.993 -3.418 -7.913 1.00 96.62 83 TRP A C 1
ATOM 690 O O . TRP A 1 83 ? 9.396 -4.256 -8.585 1.00 96.62 83 TRP A O 1
ATOM 700 N N . ASN A 1 84 ? 10.328 -3.616 -6.636 1.00 95.88 84 ASN A N 1
ATOM 701 C CA . ASN A 1 84 ? 9.717 -4.643 -5.803 1.00 95.88 84 ASN A CA 1
ATOM 702 C C . ASN A 1 84 ? 8.526 -4.017 -5.068 1.00 95.88 84 ASN A C 1
ATOM 704 O O . ASN A 1 84 ? 8.695 -3.225 -4.140 1.00 95.88 84 ASN A O 1
ATOM 708 N N . ILE A 1 85 ? 7.319 -4.358 -5.501 1.00 96.62 85 ILE A N 1
ATOM 709 C CA . ILE A 1 85 ? 6.078 -3.732 -5.052 1.00 96.62 85 ILE A CA 1
ATOM 710 C C . ILE A 1 85 ? 5.406 -4.647 -4.038 1.00 96.62 85 ILE A C 1
ATOM 712 O O . ILE A 1 85 ? 5.107 -5.802 -4.327 1.00 96.62 85 ILE A O 1
ATOM 716 N N . LYS A 1 86 ? 5.125 -4.122 -2.848 1.00 96.25 86 LYS A N 1
ATOM 717 C CA . LYS A 1 86 ? 4.423 -4.828 -1.769 1.00 96.25 86 LYS A CA 1
ATOM 718 C C . LYS A 1 86 ? 3.020 -4.253 -1.640 1.00 96.25 86 LYS A C 1
ATOM 720 O O . LYS A 1 86 ? 2.866 -3.116 -1.207 1.00 96.25 86 LYS A O 1
ATOM 725 N N . ILE A 1 87 ? 1.996 -5.029 -1.990 1.00 96.75 87 ILE A N 1
ATOM 726 C CA . ILE A 1 87 ? 0.607 -4.560 -1.943 1.00 96.75 87 ILE A CA 1
ATOM 727 C C . ILE A 1 87 ? -0.065 -5.078 -0.676 1.00 96.75 87 ILE A C 1
ATOM 729 O O . ILE A 1 87 ? -0.122 -6.283 -0.428 1.00 96.75 87 ILE A O 1
ATOM 733 N N . HIS A 1 88 ? -0.616 -4.159 0.114 1.00 95.31 88 HIS A N 1
ATOM 734 C CA . HIS A 1 88 ? -1.342 -4.459 1.343 1.00 95.31 88 HIS A CA 1
ATOM 735 C C . HIS A 1 88 ? -2.731 -3.816 1.323 1.00 95.31 88 HIS A C 1
ATOM 737 O O . HIS A 1 88 ? -2.906 -2.752 1.914 1.00 95.31 88 HIS A O 1
ATOM 743 N N . PRO A 1 89 ? -3.754 -4.435 0.712 1.00 95.44 89 PRO A N 1
ATOM 744 C CA . PRO A 1 89 ? -5.114 -3.993 0.948 1.00 95.44 89 PRO A CA 1
ATOM 745 C C . PRO A 1 89 ? -5.465 -4.321 2.396 1.00 95.44 89 PRO A C 1
ATOM 747 O O . PRO A 1 89 ? -5.251 -5.442 2.882 1.00 95.44 89 PRO A O 1
ATOM 750 N N . TYR A 1 90 ? -6.009 -3.340 3.100 1.00 92.69 90 TYR A N 1
ATOM 751 C CA . TYR A 1 90 ? -6.508 -3.550 4.444 1.00 92.69 90 TYR A CA 1
ATOM 752 C C . TYR A 1 90 ? -7.824 -2.819 4.667 1.00 92.69 90 TYR A C 1
ATOM 754 O O . TYR A 1 90 ? -8.120 -1.801 4.049 1.00 92.69 90 TYR A O 1
ATOM 762 N N . ARG A 1 91 ? -8.618 -3.366 5.584 1.00 93.19 91 ARG A N 1
ATOM 763 C CA . ARG A 1 91 ? -9.847 -2.766 6.090 1.00 93.19 91 ARG A CA 1
ATOM 764 C C . ARG A 1 91 ? -9.737 -2.647 7.596 1.00 93.19 91 ARG A C 1
ATOM 766 O O . ARG A 1 91 ? -9.487 -3.644 8.276 1.00 93.19 91 ARG A O 1
ATOM 773 N N . ILE A 1 92 ? -9.947 -1.433 8.090 1.00 91.00 92 ILE A N 1
ATOM 774 C CA . ILE A 1 92 ? -10.089 -1.148 9.514 1.00 91.00 92 ILE A CA 1
ATOM 775 C C . ILE A 1 92 ? -11.575 -0.984 9.823 1.00 91.00 92 ILE A C 1
ATOM 777 O O . ILE A 1 92 ? -12.296 -0.332 9.073 1.00 91.00 92 ILE A O 1
ATOM 781 N N . VAL A 1 93 ? -12.034 -1.596 10.909 1.00 90.12 93 VAL A N 1
ATOM 782 C CA . VAL A 1 93 ? -13.417 -1.520 11.379 1.00 90.12 93 VAL A CA 1
ATOM 783 C C . VAL A 1 93 ? -13.425 -0.848 12.744 1.00 90.12 93 VAL A C 1
ATOM 785 O O . VAL A 1 93 ? -12.841 -1.368 13.688 1.00 90.12 93 VAL A O 1
ATOM 788 N N . ALA A 1 94 ? -14.103 0.289 12.853 1.00 87.06 94 ALA A N 1
ATOM 789 C CA . ALA A 1 94 ? -14.471 0.870 14.140 1.00 87.06 94 ALA A CA 1
ATOM 790 C C . ALA A 1 94 ? -15.873 0.377 14.535 1.00 87.06 94 ALA A C 1
ATOM 792 O O . ALA A 1 94 ? -16.723 0.165 13.666 1.00 87.06 94 ALA A O 1
ATOM 793 N N . ARG A 1 95 ? -16.104 0.153 15.831 1.00 83.81 95 ARG A N 1
ATOM 794 C CA . ARG A 1 95 ? -17.417 -0.186 16.411 1.00 83.81 95 ARG A CA 1
ATOM 795 C C . ARG A 1 95 ? -17.576 0.543 17.740 1.00 83.81 95 ARG A C 1
ATOM 797 O O . ARG A 1 95 ? -16.581 1.006 18.296 1.00 83.81 95 ARG A O 1
ATOM 804 N N . ASP A 1 96 ? -18.790 0.590 18.275 1.00 79.94 96 ASP A N 1
ATOM 805 C CA . ASP A 1 96 ? -19.040 1.160 19.601 1.00 79.94 96 ASP A CA 1
ATOM 806 C C . ASP A 1 96 ? -18.111 0.531 20.650 1.00 79.94 96 ASP A C 1
ATOM 808 O O . ASP A 1 96 ? -18.025 -0.690 20.788 1.00 79.94 96 ASP A O 1
ATOM 812 N N . GLY A 1 97 ? -17.351 1.381 21.344 1.00 76.06 97 GLY A N 1
ATOM 813 C CA . GLY A 1 97 ? -16.354 0.968 22.337 1.00 76.06 97 GLY A CA 1
ATOM 814 C C . GLY A 1 97 ? -15.044 0.393 21.775 1.00 76.06 97 GLY A C 1
ATOM 815 O O . GL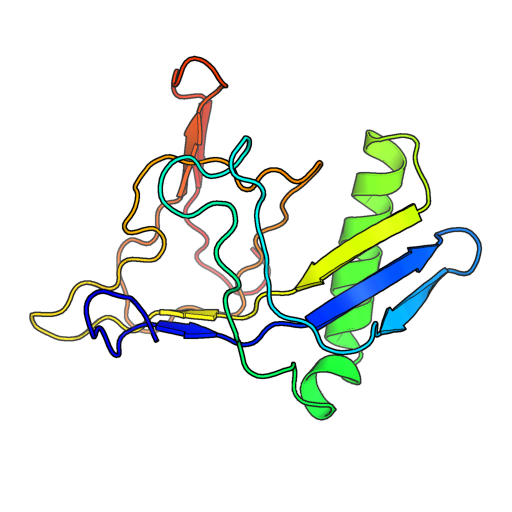Y A 1 97 ? -14.140 0.101 22.555 1.00 76.06 97 GLY A O 1
ATOM 816 N N . VAL A 1 98 ? -14.895 0.253 20.451 1.00 76.56 98 VAL A N 1
ATOM 817 C CA . VAL A 1 98 ? -13.688 -0.282 19.796 1.00 76.56 98 VAL A CA 1
ATOM 818 C C . VAL A 1 98 ? -13.178 0.689 18.732 1.00 76.56 98 VAL A C 1
ATOM 820 O O . VAL A 1 98 ? -13.629 0.692 17.583 1.00 76.56 98 VAL A O 1
ATOM 823 N N . ASN A 1 99 ? -12.166 1.474 19.105 1.00 78.88 99 ASN A N 1
ATOM 824 C CA . ASN A 1 99 ? -11.453 2.330 18.161 1.00 78.88 99 ASN A CA 1
ATOM 825 C C . ASN A 1 99 ? -10.651 1.475 17.173 1.00 78.88 99 ASN A C 1
ATOM 827 O O . ASN A 1 99 ? -9.820 0.656 17.574 1.00 78.88 99 ASN A O 1
ATOM 831 N N . GLY A 1 100 ? -10.846 1.716 15.878 1.00 77.06 100 GLY A N 1
ATOM 832 C CA . GLY A 1 100 ? -9.960 1.184 14.851 1.00 77.06 100 GLY A CA 1
ATOM 833 C C . GLY A 1 100 ? -8.587 1.852 14.944 1.00 77.06 100 GLY A C 1
ATOM 834 O O . GLY A 1 100 ? -8.499 3.076 14.915 1.00 77.06 100 GLY A O 1
ATOM 835 N N . LYS A 1 101 ? -7.511 1.063 15.055 1.00 75.19 101 LYS A N 1
ATOM 836 C CA . LYS A 1 101 ? -6.127 1.568 15.114 1.00 75.19 101 LYS A CA 1
ATOM 837 C C . LYS A 1 101 ? -5.341 1.141 13.867 1.00 75.19 101 LYS A C 1
ATOM 839 O O . LYS A 1 101 ? -4.873 0.001 13.816 1.00 75.19 101 LYS A O 1
ATOM 844 N N . PRO A 1 102 ? -5.187 2.011 12.851 1.00 72.94 102 PRO A N 1
ATOM 845 C CA . PRO A 1 102 ? -4.437 1.676 11.637 1.00 72.94 102 PRO A CA 1
ATOM 846 C C . PRO A 1 102 ? -2.952 1.383 11.913 1.00 72.94 102 PRO A C 1
ATOM 848 O O . PRO A 1 102 ? -2.414 0.401 11.392 1.00 72.94 102 PRO A O 1
ATOM 851 N N . ALA A 1 103 ? -2.330 2.182 12.785 1.00 78.00 103 ALA A N 1
ATOM 852 C CA . ALA A 1 103 ? -0.932 2.075 13.202 1.00 78.00 103 ALA A CA 1
ATOM 853 C C . ALA A 1 103 ? -0.833 2.101 14.742 1.00 78.00 103 ALA A C 1
ATOM 855 O O . ALA A 1 103 ? -0.677 3.171 15.334 1.00 78.00 103 ALA A O 1
ATOM 856 N N . PRO A 1 104 ? -1.007 0.959 15.434 1.00 70.56 104 PRO A N 1
ATOM 857 C CA . PRO A 1 104 ? -0.932 0.913 16.898 1.00 70.56 104 PRO A CA 1
ATOM 858 C C . PRO A 1 104 ? 0.445 1.284 17.470 1.00 70.56 104 PRO A C 1
ATOM 860 O O . PRO A 1 104 ? 0.528 1.634 18.642 1.00 70.56 104 PRO A O 1
ATOM 863 N N . GLU A 1 105 ? 1.510 1.199 16.674 1.00 75.69 105 GLU A N 1
ATOM 864 C CA . GLU A 1 105 ? 2.873 1.597 17.034 1.00 75.69 105 GLU A CA 1
ATOM 865 C C . GLU A 1 105 ? 3.081 3.120 17.090 1.00 75.69 105 GLU A C 1
ATOM 867 O O . GLU A 1 105 ? 4.073 3.571 17.659 1.00 75.69 105 GLU A O 1
ATOM 872 N N . GLY A 1 106 ? 2.155 3.909 16.532 1.00 84.00 106 GLY A N 1
ATOM 873 C CA . GLY A 1 106 ? 2.301 5.357 16.387 1.00 84.00 106 GLY A CA 1
ATOM 874 C C . GLY A 1 106 ? 3.132 5.755 15.162 1.00 84.00 106 GLY A C 1
ATOM 875 O O . GLY A 1 106 ? 3.106 5.075 14.134 1.00 84.00 106 GLY A O 1
ATOM 876 N N . LEU A 1 107 ? 3.840 6.887 15.255 1.00 87.94 107 LEU A N 1
ATOM 877 C CA . LEU A 1 107 ? 4.691 7.409 14.181 1.00 87.94 107 LEU A CA 1
ATOM 878 C C . LEU A 1 107 ? 5.792 6.397 13.821 1.00 87.94 107 LEU A C 1
ATOM 880 O O . LEU A 1 107 ? 6.555 5.970 14.691 1.00 87.94 107 LEU A O 1
ATOM 884 N N . HIS A 1 108 ? 5.878 6.026 12.545 1.00 86.69 108 HIS A N 1
ATOM 885 C CA . HIS A 1 108 ? 6.806 5.014 12.047 1.00 86.69 108 HIS A CA 1
ATOM 886 C C . HIS A 1 108 ? 7.226 5.295 10.600 1.00 86.69 108 HIS A C 1
ATOM 888 O O . HIS A 1 108 ? 6.685 6.176 9.939 1.00 86.69 108 HIS A O 1
ATOM 894 N N . GLN A 1 109 ? 8.191 4.510 10.127 1.00 86.31 109 GLN A N 1
ATOM 895 C CA . GLN A 1 109 ? 8.576 4.400 8.723 1.00 86.31 109 GLN A CA 1
ATOM 896 C C . GLN A 1 109 ? 8.470 2.933 8.294 1.00 86.31 109 GLN A C 1
ATOM 898 O O . GLN A 1 109 ? 8.696 2.030 9.105 1.00 86.31 109 GLN A O 1
ATOM 903 N N . ASP A 1 110 ? 8.165 2.686 7.023 1.00 84.19 110 ASP A N 1
ATOM 904 C CA . ASP A 1 110 ? 7.967 1.327 6.505 1.00 84.19 110 ASP A CA 1
ATOM 905 C C . ASP A 1 110 ? 9.253 0.640 6.015 1.00 84.19 110 ASP A C 1
ATOM 907 O O . ASP A 1 110 ? 9.248 -0.572 5.775 1.00 84.19 110 ASP A O 1
ATOM 911 N N . GLY A 1 111 ? 10.356 1.392 5.900 1.00 84.12 111 GLY A N 1
ATOM 912 C CA . GLY A 1 111 ? 11.649 0.926 5.372 1.00 84.12 111 GLY A CA 1
ATOM 913 C C . GLY A 1 111 ? 11.571 0.438 3.935 1.00 84.12 111 GLY A C 1
ATOM 914 O O . GLY A 1 111 ? 12.097 -0.622 3.594 1.00 84.12 111 GLY A O 1
ATOM 915 N N . VAL A 1 112 ? 10.868 1.213 3.123 1.00 89.62 112 VAL A N 1
ATOM 916 C CA . VAL A 1 112 ? 10.784 1.102 1.670 1.00 89.62 112 VAL A CA 1
ATOM 917 C C . VAL A 1 112 ? 11.185 2.447 1.077 1.00 89.62 112 VAL A C 1
ATOM 919 O O . VAL A 1 112 ? 11.086 3.464 1.764 1.00 89.62 112 VAL A O 1
ATOM 922 N N . ASP A 1 113 ? 11.621 2.457 -0.180 1.00 92.62 113 ASP A N 1
ATOM 923 C CA . ASP A 1 113 ? 12.035 3.691 -0.855 1.00 92.62 113 ASP A CA 1
ATOM 924 C C . ASP A 1 113 ? 10.868 4.678 -1.002 1.00 92.62 113 ASP A C 1
ATOM 926 O O . ASP A 1 113 ? 11.028 5.877 -0.792 1.00 92.62 113 ASP A O 1
ATOM 930 N N . PHE A 1 114 ? 9.672 4.157 -1.301 1.00 94.88 114 PHE A N 1
ATOM 931 C CA . PHE A 1 114 ? 8.442 4.932 -1.439 1.00 94.88 114 PHE A CA 1
ATOM 932 C C . PHE A 1 114 ? 7.248 4.176 -0.861 1.00 94.88 114 PHE A C 1
ATOM 934 O O . PHE A 1 114 ? 7.157 2.950 -0.966 1.00 94.88 114 PHE A O 1
ATOM 941 N N . ILE A 1 115 ? 6.296 4.925 -0.306 1.00 93.75 115 ILE A N 1
ATOM 942 C CA . ILE A 1 115 ? 4.967 4.430 0.048 1.00 93.75 115 ILE A CA 1
ATOM 943 C C . ILE A 1 115 ? 3.906 5.210 -0.723 1.00 93.75 115 ILE A C 1
ATOM 945 O O . ILE A 1 115 ? 3.981 6.430 -0.844 1.00 93.75 115 ILE A O 1
ATOM 949 N N . ALA A 1 116 ? 2.905 4.490 -1.221 1.00 94.19 116 ALA A N 1
ATOM 950 C CA . ALA A 1 116 ? 1.682 5.063 -1.756 1.00 94.19 116 ALA A CA 1
ATOM 951 C C . ALA A 1 116 ? 0.502 4.552 -0.924 1.00 94.19 116 ALA A C 1
ATOM 953 O O . ALA A 1 116 ? 0.307 3.342 -0.776 1.00 94.19 116 ALA A O 1
ATOM 954 N N . CYS A 1 117 ? -0.275 5.483 -0.379 1.00 93.94 117 CYS A N 1
ATOM 955 C CA . CYS A 1 117 ? -1.565 5.206 0.238 1.00 93.94 117 CYS A CA 1
ATOM 956 C C . CYS A 1 117 ? -2.658 5.570 -0.765 1.00 93.94 117 CYS A C 1
ATOM 958 O O . CYS A 1 117 ? -2.531 6.567 -1.464 1.00 93.94 117 CYS A O 1
ATOM 960 N N . TYR A 1 118 ? -3.699 4.744 -0.849 1.00 95.12 118 TYR A N 1
ATOM 961 C CA . TYR A 1 118 ? -4.796 4.941 -1.790 1.00 95.12 118 TYR A CA 1
ATOM 962 C C . TYR A 1 118 ? -6.117 4.599 -1.116 1.00 95.12 118 TYR A C 1
ATOM 964 O O . TYR A 1 118 ? -6.298 3.477 -0.619 1.00 95.12 118 TYR A O 1
ATOM 972 N N . MET A 1 119 ? -7.042 5.553 -1.077 1.00 95.31 119 MET A N 1
ATOM 973 C CA . MET A 1 119 ? -8.326 5.343 -0.424 1.00 95.31 119 MET A CA 1
ATOM 974 C C . MET A 1 119 ? -9.275 4.552 -1.323 1.00 95.31 119 MET A C 1
ATOM 976 O O . MET A 1 119 ? -9.742 5.027 -2.352 1.00 95.31 119 MET A O 1
ATOM 980 N N . ILE A 1 120 ? -9.621 3.334 -0.900 1.00 94.94 120 ILE A N 1
ATOM 981 C CA . ILE A 1 120 ? -10.654 2.525 -1.570 1.00 94.94 120 ILE A CA 1
ATOM 982 C C . ILE A 1 120 ? -12.057 2.983 -1.162 1.00 94.94 120 ILE A C 1
ATOM 984 O O . ILE A 1 120 ? -12.986 2.976 -1.966 1.00 94.94 120 ILE A O 1
ATOM 988 N N . GLY A 1 121 ? -12.230 3.361 0.104 1.00 94.88 121 GLY A N 1
ATOM 989 C CA . GLY A 1 121 ? -13.498 3.853 0.615 1.00 94.88 121 GLY A CA 1
ATOM 990 C C . GLY A 1 121 ? -13.563 3.866 2.136 1.00 94.88 121 GLY A C 1
ATOM 991 O O . GLY A 1 121 ? -12.929 3.063 2.825 1.00 94.88 121 GLY A O 1
ATOM 992 N N . ARG A 1 122 ? -14.403 4.762 2.647 1.00 94.00 122 ARG A N 1
ATOM 993 C CA . ARG A 1 122 ? -14.753 4.908 4.060 1.00 94.00 122 ARG A CA 1
ATOM 994 C C . ARG A 1 122 ? -16.270 4.964 4.184 1.00 94.00 122 ARG A C 1
ATOM 996 O O . ARG A 1 122 ? -16.939 5.515 3.316 1.00 94.00 122 ARG A O 1
ATOM 1003 N N . VAL A 1 123 ? -16.824 4.383 5.243 1.00 94.12 123 VAL A N 1
ATOM 1004 C CA . VAL A 1 123 ? -18.278 4.331 5.453 1.00 94.12 123 VAL A CA 1
ATOM 1005 C C . VAL A 1 123 ? -18.563 4.517 6.933 1.00 94.12 123 VAL A C 1
ATOM 1007 O O . VAL A 1 123 ? -18.082 3.723 7.734 1.00 94.12 123 VAL A O 1
ATOM 1010 N N . ASN A 1 124 ? -19.352 5.538 7.281 1.00 92.00 124 ASN A N 1
ATOM 1011 C CA . ASN A 1 124 ? -19.816 5.805 8.649 1.00 92.00 124 ASN A CA 1
ATOM 1012 C C . ASN A 1 124 ? -18.689 5.811 9.701 1.00 92.00 124 ASN A C 1
ATOM 1014 O O . ASN A 1 124 ? -18.822 5.223 10.771 1.00 92.00 124 ASN A O 1
ATOM 1018 N N . VAL A 1 125 ? -17.570 6.465 9.384 1.00 90.31 125 VAL A N 1
ATOM 1019 C CA . VAL A 1 125 ? -16.421 6.621 10.287 1.00 90.31 125 VAL A CA 1
ATOM 1020 C C . VAL A 1 125 ? -15.952 8.073 10.328 1.00 90.31 125 VAL A C 1
ATOM 1022 O O . VAL A 1 125 ? -16.010 8.786 9.322 1.00 90.31 125 VAL A O 1
ATOM 1025 N N . THR A 1 126 ? -15.444 8.486 11.485 1.00 88.81 126 THR A N 1
ATOM 1026 C CA . THR A 1 126 ? -14.738 9.755 11.700 1.00 88.81 126 THR A CA 1
ATOM 1027 C C . THR A 1 126 ? -13.261 9.493 12.008 1.00 88.81 126 THR A C 1
ATOM 1029 O O . THR A 1 126 ? -12.889 8.395 12.432 1.00 88.81 126 THR A O 1
ATOM 1032 N N . GLY A 1 127 ? -12.411 10.497 11.787 1.00 89.31 127 GLY A N 1
ATOM 1033 C CA . GLY A 1 127 ? -10.962 10.366 11.939 1.00 89.31 127 GLY A CA 1
ATOM 1034 C C . GLY A 1 127 ? -10.308 9.662 10.748 1.00 89.31 127 GLY A C 1
ATOM 1035 O O . GLY A 1 127 ? -10.821 9.694 9.636 1.00 89.31 127 GLY A O 1
ATOM 1036 N N . GLY A 1 128 ? -9.159 9.020 10.981 1.00 88.62 128 GLY A N 1
ATOM 1037 C CA . GLY A 1 128 ? -8.319 8.494 9.895 1.00 88.62 128 GLY A CA 1
ATOM 1038 C C . GLY A 1 128 ? -7.343 9.524 9.318 1.00 88.62 128 GLY A C 1
ATOM 1039 O O . GLY A 1 128 ? -6.826 9.322 8.222 1.00 88.62 128 GLY A O 1
ATOM 1040 N N . MET A 1 129 ? -7.076 10.603 10.062 1.00 92.00 129 MET A N 1
ATOM 1041 C CA . MET A 1 129 ? -6.048 11.587 9.730 1.00 92.00 129 MET A CA 1
ATOM 1042 C C . MET A 1 129 ? -4.664 10.929 9.703 1.00 92.00 129 MET A C 1
ATOM 1044 O O . MET A 1 129 ? -4.267 10.257 10.660 1.00 92.00 129 MET A O 1
ATOM 1048 N N . SER A 1 130 ? -3.932 11.136 8.613 1.00 92.31 130 SER A N 1
ATOM 1049 C CA . SER A 1 130 ? -2.534 10.735 8.477 1.00 92.31 130 SER A CA 1
ATOM 1050 C C . SER A 1 130 ? -1.647 11.938 8.753 1.00 92.31 130 SER A C 1
ATOM 1052 O O . SER A 1 130 ? -1.781 12.962 8.094 1.00 92.31 130 SER A O 1
ATOM 1054 N N . MET A 1 131 ? -0.741 11.810 9.717 1.00 94.00 131 MET A N 1
ATOM 1055 C CA . MET A 1 131 ? 0.249 12.836 10.043 1.00 94.00 131 MET A CA 1
ATOM 1056 C C . MET A 1 131 ? 1.587 12.477 9.402 1.00 94.00 131 MET A C 1
ATOM 1058 O O . MET A 1 131 ? 2.034 11.333 9.503 1.00 94.00 131 MET A O 1
ATOM 1062 N N . ILE A 1 132 ? 2.229 13.460 8.778 1.00 94.81 132 ILE A N 1
ATOM 1063 C CA . ILE A 1 132 ? 3.524 13.327 8.118 1.00 94.81 132 ILE A CA 1
ATOM 1064 C C . ILE A 1 132 ? 4.532 14.194 8.868 1.00 94.81 132 ILE A C 1
ATOM 1066 O O . ILE A 1 132 ? 4.284 15.369 9.145 1.00 94.81 132 ILE A O 1
ATOM 1070 N N . THR A 1 133 ? 5.680 13.606 9.185 1.00 95.69 133 THR A N 1
ATOM 1071 C CA . THR A 1 133 ? 6.813 14.295 9.804 1.00 95.69 133 THR A CA 1
ATOM 1072 C C . THR A 1 133 ? 8.073 14.074 8.982 1.00 95.69 133 THR A C 1
ATOM 1074 O O . THR A 1 133 ? 8.143 13.141 8.179 1.00 95.69 133 THR A O 1
ATOM 1077 N N . ASP A 1 134 ? 9.097 14.886 9.219 1.00 95.00 134 ASP A N 1
ATOM 1078 C CA . ASP A 1 134 ? 10.444 14.573 8.757 1.00 95.00 134 ASP A CA 1
ATOM 10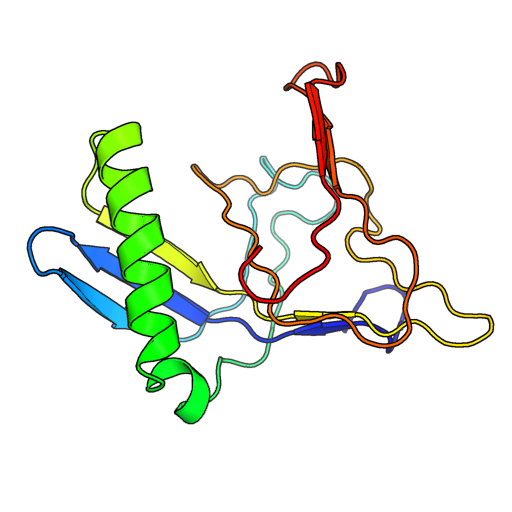79 C C . ASP A 1 134 ? 11.089 13.468 9.623 1.00 95.00 134 ASP A C 1
ATOM 1081 O O . ASP A 1 134 ? 10.479 12.919 10.552 1.00 95.00 134 ASP A O 1
ATOM 1085 N N . ALA A 1 135 ? 12.349 13.136 9.327 1.00 91.12 135 ALA A N 1
ATOM 1086 C CA . ALA A 1 135 ? 13.114 12.138 10.078 1.00 91.12 135 ALA A CA 1
ATOM 1087 C C . ALA A 1 135 ? 13.449 12.570 11.523 1.00 91.12 135 ALA A C 1
ATOM 1089 O O . ALA A 1 135 ? 13.683 11.711 12.376 1.00 91.12 135 ALA A O 1
ATOM 1090 N N . SER A 1 136 ? 13.444 13.876 11.807 1.00 93.56 136 SER A N 1
ATOM 1091 C CA . SER A 1 136 ? 13.617 14.457 13.146 1.00 93.56 136 SER A CA 1
ATOM 1092 C C . SER A 1 136 ? 12.307 14.504 13.941 1.00 93.56 136 SER A C 1
ATOM 1094 O O . SER A 1 136 ? 12.326 14.870 15.114 1.00 93.56 136 SER A O 1
ATOM 1096 N N . LYS A 1 137 ? 11.197 14.050 13.338 1.00 92.69 137 LYS A N 1
ATOM 1097 C CA . LYS A 1 137 ? 9.823 14.083 13.865 1.00 92.69 137 LYS A CA 1
ATOM 1098 C C . LYS A 1 137 ? 9.206 15.481 13.914 1.00 92.69 137 LYS A C 1
ATOM 1100 O O . LYS A 1 137 ? 8.197 15.667 14.592 1.00 92.69 137 LYS A O 1
ATOM 1105 N N . GLU A 1 138 ? 9.762 16.432 13.172 1.00 96.88 138 GLU A N 1
ATOM 1106 C CA . GLU A 1 138 ? 9.138 17.735 12.970 1.00 96.88 138 GLU A CA 1
ATOM 1107 C C . GLU A 1 138 ? 7.955 17.597 12.012 1.00 96.88 138 GLU A C 1
ATOM 1109 O O . GLU A 1 138 ? 8.019 16.882 11.009 1.00 96.88 138 GLU A O 1
ATOM 1114 N N . PHE A 1 139 ? 6.846 18.255 12.339 1.00 96.94 139 PHE A N 1
ATOM 1115 C CA . PHE A 1 139 ? 5.608 18.167 11.570 1.00 96.94 139 PHE A CA 1
ATOM 1116 C C . PHE A 1 139 ? 5.770 18.781 10.174 1.00 96.94 139 PHE A C 1
ATOM 1118 O O . PHE A 1 139 ? 6.219 19.917 10.036 1.00 96.94 139 PHE A O 1
ATOM 1125 N N . LEU A 1 140 ? 5.348 18.044 9.144 1.00 97.50 140 LEU A N 1
ATOM 1126 C CA . LEU A 1 140 ? 5.346 18.508 7.753 1.00 97.50 140 LEU A CA 1
ATOM 1127 C C . LEU A 1 140 ? 3.936 18.746 7.218 1.00 97.50 140 LEU A C 1
ATOM 1129 O O . LEU A 1 140 ? 3.741 19.602 6.358 1.00 97.50 140 LEU A O 1
ATOM 1133 N N . GLY A 1 141 ? 2.954 17.988 7.701 1.00 97.06 141 GLY A N 1
ATOM 1134 C CA . GLY A 1 141 ? 1.583 18.114 7.240 1.00 97.06 141 GLY A CA 1
ATOM 1135 C C . GLY A 1 141 ? 0.683 16.998 7.737 1.00 97.06 141 GLY A C 1
ATOM 1136 O O . GLY A 1 141 ? 1.123 16.017 8.340 1.00 97.06 141 GLY A O 1
ATOM 1137 N N . GLU A 1 142 ? -0.598 17.149 7.444 1.00 95.69 142 GLU A N 1
ATOM 1138 C CA . GLU A 1 142 ? -1.609 16.137 7.693 1.00 95.69 142 GLU A CA 1
ATOM 1139 C C . GLU A 1 142 ? -2.531 16.000 6.484 1.00 95.69 142 GLU A C 1
ATOM 1141 O O . GLU A 1 142 ? -2.714 16.943 5.711 1.00 95.69 142 GLU A O 1
ATOM 1146 N N . VAL A 1 143 ? -3.084 14.806 6.301 1.00 94.75 143 VAL A N 1
ATOM 1147 C CA . VAL A 1 143 ? -4.024 14.513 5.223 1.00 94.75 143 VAL A CA 1
ATOM 1148 C C . VAL A 1 143 ? -5.101 13.553 5.710 1.00 94.75 143 VAL A C 1
ATOM 1150 O O . VAL A 1 143 ? -4.817 12.493 6.274 1.00 94.75 143 VAL A O 1
ATOM 1153 N N . GLU A 1 144 ? -6.357 13.917 5.467 1.00 93.75 144 GLU A N 1
ATOM 1154 C CA . GLU A 1 144 ? -7.501 13.027 5.634 1.00 93.75 144 GLU A CA 1
ATOM 1155 C C . GLU A 1 144 ? -8.022 12.640 4.251 1.00 93.75 144 GLU A C 1
ATOM 1157 O O . GLU A 1 144 ? -8.556 13.473 3.520 1.00 93.75 144 GLU A O 1
ATOM 1162 N N . MET A 1 145 ? -7.876 11.361 3.901 1.00 94.06 145 MET A N 1
ATOM 1163 C CA . MET A 1 145 ? -8.469 10.807 2.686 1.00 94.06 145 MET A CA 1
ATOM 1164 C C . MET A 1 145 ? -9.968 10.572 2.928 1.00 94.06 145 MET A C 1
ATOM 1166 O O . MET A 1 145 ? -10.373 9.776 3.785 1.00 94.06 145 MET A O 1
ATOM 1170 N N . ASN A 1 146 ? -10.808 11.305 2.207 1.00 93.00 146 ASN A N 1
ATOM 1171 C CA . ASN A 1 146 ? -12.253 11.372 2.399 1.00 93.00 146 ASN A CA 1
ATOM 1172 C C . ASN A 1 146 ? -13.037 10.646 1.301 1.00 93.00 146 ASN A C 1
ATOM 1174 O O . ASN A 1 146 ? -14.109 10.102 1.579 1.00 93.00 146 ASN A O 1
ATOM 1178 N N . SER A 1 147 ? -12.501 10.599 0.085 1.00 93.81 147 SER A N 1
ATOM 1179 C CA . SER A 1 147 ? -13.164 10.027 -1.083 1.00 93.81 147 SER A CA 1
ATOM 1180 C C . SER A 1 147 ? -12.392 8.831 -1.634 1.00 93.81 147 SER A C 1
ATOM 1182 O O . SER A 1 147 ? -11.178 8.732 -1.458 1.00 93.81 147 SER A O 1
ATOM 1184 N N . PRO A 1 148 ? -13.070 7.888 -2.311 1.00 93.50 148 PRO A N 1
ATOM 1185 C CA . PRO A 1 148 ? -12.375 6.912 -3.132 1.00 93.50 148 PRO A CA 1
ATOM 1186 C C . PRO A 1 148 ? -11.457 7.605 -4.144 1.00 93.50 148 PRO A C 1
ATOM 1188 O O . PRO A 1 148 ? -11.874 8.564 -4.795 1.00 93.50 148 PRO A O 1
ATOM 1191 N N . ASN A 1 149 ? -10.262 7.048 -4.325 1.00 91.38 149 ASN A N 1
ATOM 1192 C CA . ASN A 1 149 ? -9.199 7.542 -5.204 1.00 91.38 149 ASN A CA 1
ATOM 1193 C C . ASN A 1 149 ? -8.454 8.798 -4.719 1.00 91.38 149 ASN A C 1
ATOM 1195 O O . ASN A 1 149 ? -7.685 9.352 -5.507 1.00 91.38 149 ASN A O 1
ATOM 1199 N N . ASP A 1 150 ? -8.662 9.211 -3.464 1.00 91.25 150 ASP A N 1
ATOM 1200 C CA . ASP A 1 150 ? -7.713 10.079 -2.751 1.00 91.25 150 ASP A CA 1
ATOM 1201 C C . ASP A 1 150 ? -6.360 9.375 -2.544 1.00 91.25 150 ASP A C 1
ATOM 1203 O O . ASP A 1 150 ? -6.351 8.129 -2.339 1.00 91.25 150 ASP A O 1
#

Sequence (150 aa):
YMRDGGTYRYRRYSAFEYDATDGIFRLLPHAPYEQSKSVNHLNGGFKRHFEPLENSFIDHPVLEKILTGFCRILCEAARHDRWNIKIHPYRIVARDGVNGKPAPEGLHQDGVDFIACYMIGRVNVTGGMSMITDASKEFLGEVEMNSPND

Radius of gyration: 16.41 Å; chains: 1; bounding box: 37×35×42 Å

Secondary structure (DSSP, 8-state):
--TT--SSEEEB-EEEEEETTTTEEEEPPP--B---TTT-TTTTT--B--BPPPHHHHT-HHHHHHHHHHHHHHHHHHT--EEEEEE--EEE--BTTB---S-TT-S---SSS----------S----PEEEE-TT--EEEEE---STT-